Protein AF-A0AB33B5B4-F1 (afdb_monomer_lite)

Organism: Bacillus thuringiensis (NCBI:txid1428)

InterPro domains:
  IPR000551 MerR-type HTH domain [PF13411] (5-72)
  IPR000551 MerR-type HTH domain [SM00422] (5-77)
  IPR009061 Putative DNA-binding domain superfamily [SSF46955] (5-74)

pLDDT: mean 90.87, std 10.92, range [46.59, 98.38]

Structure (mmCIF, N/CA/C/O backbone):
data_AF-A0AB33B5B4-F1
#
_entry.id   AF-A0AB33B5B4-F1
#
loop_
_atom_site.group_PDB
_atom_site.id
_atom_site.type_symbol
_atom_site.label_atom_id
_atom_site.label_alt_id
_atom_site.label_comp_id
_atom_site.label_asym_id
_atom_site.label_entity_id
_atom_site.label_seq_id
_atom_site.pdbx_PDB_ins_code
_atom_site.Cartn_x
_atom_site.Cartn_y
_atom_site.Cartn_z
_atom_site.occupancy
_atom_site.B_iso_or_equiv
_atom_site.auth_seq_id
_atom_site.auth_comp_id
_atom_site.auth_asym_id
_atom_site.auth_atom_id
_atom_site.pdbx_PDB_model_num
ATOM 1 N N . MET A 1 1 ? 12.409 -12.593 -14.231 1.00 46.59 1 MET A N 1
ATOM 2 C CA . MET A 1 1 ? 11.974 -11.213 -14.543 1.00 46.59 1 MET A CA 1
ATOM 3 C C . MET A 1 1 ? 11.112 -10.747 -13.375 1.00 46.59 1 MET A C 1
ATOM 5 O O . MET A 1 1 ? 10.142 -11.429 -13.083 1.00 46.59 1 MET A O 1
ATOM 9 N N . LYS A 1 2 ? 11.494 -9.707 -12.615 1.00 57.81 2 LYS A N 1
ATOM 10 C CA . LYS A 1 2 ? 10.615 -9.186 -11.547 1.00 57.81 2 LYS A CA 1
ATOM 11 C C . LYS A 1 2 ? 9.482 -8.416 -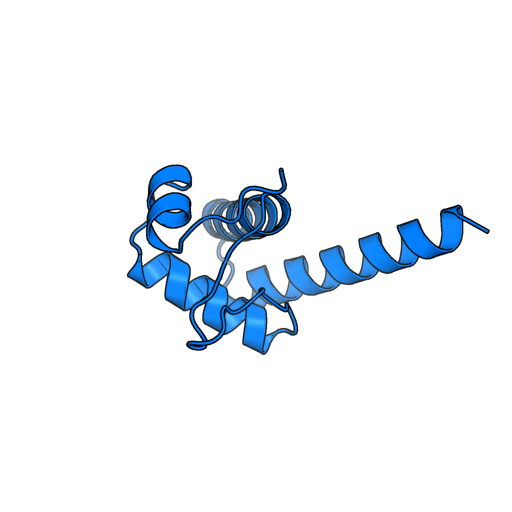12.224 1.00 57.81 2 LYS A C 1
ATOM 13 O O . LYS A 1 2 ? 9.701 -7.298 -12.680 1.00 57.81 2 LYS A O 1
ATOM 18 N N . THR A 1 3 ? 8.314 -9.036 -12.345 1.00 81.62 3 THR A N 1
ATOM 19 C CA . THR A 1 3 ? 7.116 -8.373 -12.864 1.00 81.62 3 THR A CA 1
ATOM 20 C C . THR A 1 3 ? 6.711 -7.276 -11.885 1.00 81.62 3 THR A C 1
ATOM 22 O O . THR A 1 3 ? 6.553 -7.533 -10.692 1.00 81.62 3 THR A O 1
ATOM 25 N N . LEU A 1 4 ? 6.621 -6.040 -12.378 1.00 92.62 4 LEU A N 1
ATOM 26 C CA . LEU A 1 4 ? 6.091 -4.907 -11.628 1.00 92.62 4 LEU A CA 1
ATOM 27 C C . LEU A 1 4 ? 4.695 -4.590 -12.148 1.00 92.62 4 LEU A C 1
ATOM 29 O O . LEU A 1 4 ? 4.533 -4.216 -13.311 1.00 92.62 4 LEU A O 1
ATOM 33 N N . TYR A 1 5 ? 3.713 -4.691 -11.268 1.00 95.44 5 TYR A N 1
ATOM 34 C CA . TYR A 1 5 ? 2.311 -4.480 -11.579 1.00 95.44 5 TYR A CA 1
ATOM 35 C C . TYR A 1 5 ? 1.963 -2.992 -11.603 1.00 95.44 5 TYR A C 1
ATOM 37 O O . TYR A 1 5 ? 2.536 -2.167 -10.876 1.00 95.44 5 TYR A O 1
ATOM 45 N N . SER A 1 6 ? 1.026 -2.632 -12.475 1.00 95.81 6 SER A N 1
ATOM 46 C CA . SER A 1 6 ? 0.386 -1.323 -12.474 1.00 95.81 6 SER A CA 1
ATOM 47 C C . SER A 1 6 ? -0.625 -1.211 -11.320 1.00 95.81 6 SER A C 1
ATOM 49 O O . SER A 1 6 ? -1.082 -2.226 -10.795 1.00 95.81 6 SER A O 1
ATOM 51 N N . PRO A 1 7 ? -1.030 0.008 -10.920 1.00 96.75 7 PRO A N 1
ATOM 52 C CA . PRO A 1 7 ? -2.139 0.170 -9.984 1.00 96.75 7 PRO A CA 1
ATOM 53 C C . PRO A 1 7 ? -3.455 -0.459 -10.460 1.00 96.75 7 PRO A C 1
ATOM 55 O O . PRO A 1 7 ? -4.252 -0.866 -9.626 1.00 96.75 7 PRO A O 1
ATOM 58 N N . GLY A 1 8 ? -3.689 -0.535 -11.774 1.00 97.38 8 GLY A N 1
ATOM 59 C CA . GLY A 1 8 ? -4.872 -1.204 -12.321 1.00 97.38 8 GLY A CA 1
ATOM 60 C C . GLY A 1 8 ? -4.824 -2.707 -12.067 1.00 97.38 8 GLY A C 1
ATOM 61 O O . GLY A 1 8 ? -5.749 -3.249 -11.474 1.00 97.38 8 GLY A O 1
ATOM 62 N N . ASP A 1 9 ? -3.701 -3.337 -12.417 1.00 96.81 9 ASP A N 1
ATOM 63 C CA . ASP A 1 9 ? -3.498 -4.785 -12.288 1.00 96.81 9 ASP A CA 1
ATOM 64 C C . ASP A 1 9 ? -3.678 -5.237 -10.829 1.00 96.81 9 ASP A C 1
ATOM 66 O O . ASP A 1 9 ? -4.358 -6.219 -10.549 1.00 96.81 9 ASP A O 1
ATOM 70 N N . VAL A 1 10 ? -3.112 -4.485 -9.874 1.00 98.00 10 VAL A N 1
ATOM 71 C CA . VAL A 1 10 ? -3.234 -4.807 -8.442 1.00 98.00 10 VAL A CA 1
ATOM 72 C C . VAL A 1 10 ? -4.658 -4.590 -7.932 1.00 98.00 10 VAL A C 1
ATOM 74 O O . VAL A 1 10 ? -5.143 -5.385 -7.129 1.00 98.00 10 VAL A O 1
ATOM 77 N N . ALA A 1 11 ? -5.346 -3.533 -8.375 1.00 98.31 11 ALA A N 1
ATOM 78 C CA . ALA A 1 11 ? -6.733 -3.288 -7.981 1.00 98.31 11 ALA A CA 1
ATOM 79 C C . ALA A 1 11 ? -7.652 -4.427 -8.452 1.00 98.31 11 ALA A C 1
ATOM 81 O O . ALA A 1 11 ? -8.453 -4.931 -7.664 1.00 98.31 11 ALA A O 1
ATOM 82 N N . GLU A 1 12 ? -7.470 -4.878 -9.696 1.00 98.12 12 GLU A N 1
ATOM 83 C CA . GLU A 1 12 ? -8.175 -6.025 -10.270 1.00 98.12 12 GLU A CA 1
ATOM 84 C C . GLU A 1 12 ? -7.866 -7.319 -9.504 1.00 98.12 12 GLU A C 1
ATOM 86 O O . GLU A 1 12 ? -8.784 -7.997 -9.045 1.00 98.12 12 GLU A O 1
ATOM 91 N N . GLN A 1 13 ? -6.586 -7.618 -9.258 1.00 97.12 13 GLN A N 1
ATOM 92 C CA . GLN A 1 13 ? -6.152 -8.816 -8.526 1.00 97.12 13 GLN A CA 1
ATOM 93 C C . GLN A 1 13 ? -6.690 -8.880 -7.083 1.00 97.12 13 GLN A C 1
ATOM 95 O O . GLN A 1 13 ? -6.879 -9.967 -6.524 1.00 97.12 13 GLN A O 1
ATOM 100 N N . LEU A 1 14 ? -6.895 -7.723 -6.450 1.00 97.31 14 LEU A N 1
ATOM 101 C CA . LEU A 1 14 ? -7.427 -7.606 -5.091 1.00 97.31 14 LEU A CA 1
ATOM 102 C C . LEU A 1 14 ? -8.954 -7.466 -5.045 1.00 97.31 14 LEU A C 1
ATOM 104 O O . LEU A 1 14 ? -9.515 -7.484 -3.952 1.00 97.31 14 LEU A O 1
ATOM 108 N N . GLY A 1 15 ? -9.623 -7.318 -6.192 1.00 97.31 15 GLY A N 1
ATOM 109 C CA . GLY A 1 15 ? -11.071 -7.118 -6.255 1.00 97.31 15 GLY A CA 1
ATOM 110 C C . GLY A 1 15 ? -11.536 -5.805 -5.615 1.00 97.31 15 GLY A C 1
ATOM 111 O O . GLY A 1 15 ? -12.626 -5.753 -5.047 1.00 97.31 15 GLY A O 1
ATOM 112 N N . ILE A 1 16 ? -10.720 -4.746 -5.671 1.00 97.19 16 ILE A N 1
ATOM 113 C CA . ILE A 1 16 ? -11.049 -3.426 -5.110 1.00 97.19 16 ILE A CA 1
ATOM 114 C C . ILE A 1 16 ? -11.054 -2.342 -6.186 1.00 97.19 16 ILE A C 1
ATOM 116 O O . ILE A 1 16 ? -10.442 -2.463 -7.241 1.00 97.19 16 ILE A O 1
ATOM 120 N N . GLN A 1 17 ? -11.712 -1.222 -5.893 1.00 97.94 17 GLN A N 1
ATOM 121 C CA . GLN A 1 17 ? -11.672 -0.051 -6.767 1.00 97.94 17 GLN A CA 1
ATOM 122 C C . GLN A 1 17 ? -10.264 0.564 -6.798 1.00 97.94 17 GLN A C 1
ATOM 124 O O . GLN A 1 17 ? -9.605 0.693 -5.763 1.00 97.94 17 GLN A O 1
ATOM 129 N N . SER A 1 18 ? -9.831 1.052 -7.963 1.00 97.06 18 SER A N 1
ATOM 130 C CA . SER A 1 18 ? -8.529 1.724 -8.124 1.00 97.06 18 SER A CA 1
ATOM 131 C C . SER A 1 18 ? -8.373 2.957 -7.224 1.00 97.06 18 SER A C 1
ATOM 133 O O . SER A 1 18 ? -7.264 3.299 -6.811 1.00 97.06 18 SER A O 1
ATOM 135 N N . SER A 1 19 ? -9.475 3.641 -6.899 1.00 97.62 19 SER A N 1
ATOM 136 C CA . SER A 1 19 ? -9.497 4.738 -5.922 1.00 97.62 19 SER A CA 1
ATOM 137 C C . SER A 1 19 ? -9.198 4.247 -4.503 1.00 97.62 19 SER A C 1
ATOM 139 O O . SER A 1 19 ? -8.409 4.881 -3.802 1.00 97.62 19 SER A O 1
ATOM 141 N N . THR A 1 20 ? -9.755 3.100 -4.104 1.00 97.44 20 THR A N 1
ATOM 142 C CA . THR A 1 20 ? -9.472 2.447 -2.819 1.00 97.44 20 THR A CA 1
ATOM 143 C C . THR A 1 20 ? -8.009 2.030 -2.729 1.00 97.44 20 THR A C 1
ATOM 145 O O . THR A 1 20 ? -7.355 2.361 -1.743 1.00 97.44 20 THR A O 1
ATOM 148 N N . LEU A 1 21 ? -7.462 1.394 -3.774 1.00 98.31 21 LEU A N 1
ATOM 149 C CA . LEU A 1 21 ? -6.040 1.033 -3.817 1.00 98.31 21 LEU A CA 1
ATOM 150 C C . LEU A 1 21 ? -5.148 2.269 -3.642 1.00 98.31 21 LEU A C 1
ATOM 152 O O . LEU A 1 21 ? -4.215 2.253 -2.842 1.00 98.31 21 LEU A O 1
ATOM 156 N N . ARG A 1 22 ? -5.450 3.361 -4.361 1.00 97.94 22 ARG A N 1
ATOM 157 C CA . ARG A 1 22 ? -4.685 4.611 -4.262 1.00 97.94 22 ARG A CA 1
ATOM 158 C C . ARG A 1 22 ? -4.752 5.196 -2.853 1.00 97.94 22 ARG A C 1
ATOM 160 O O . ARG A 1 22 ? -3.702 5.499 -2.301 1.00 97.94 22 ARG A O 1
ATOM 167 N N . LYS A 1 23 ? -5.948 5.260 -2.255 1.00 98.19 23 LYS A N 1
ATOM 168 C CA . LYS A 1 23 ? -6.129 5.702 -0.865 1.00 98.19 23 LYS A CA 1
ATOM 169 C C . LYS A 1 23 ? -5.278 4.866 0.092 1.00 98.19 23 LYS A C 1
ATOM 171 O O . LYS A 1 23 ? -4.614 5.421 0.957 1.00 98.19 23 LYS A O 1
ATOM 176 N N . TYR A 1 24 ? -5.276 3.544 -0.062 1.00 98.12 24 TYR A N 1
ATOM 177 C CA . TYR A 1 24 ? -4.512 2.656 0.817 1.00 98.12 24 TYR A CA 1
ATOM 178 C C . TYR A 1 24 ? -3.008 2.858 0.629 1.00 98.12 24 TYR A C 1
ATOM 180 O O . TYR A 1 24 ? -2.278 2.918 1.612 1.00 98.12 24 TYR A O 1
ATOM 188 N N . ALA A 1 25 ? -2.552 3.024 -0.615 1.00 98.25 25 ALA A N 1
ATOM 189 C CA . ALA A 1 25 ? -1.158 3.320 -0.918 1.00 98.25 25 ALA A CA 1
ATOM 190 C C . ALA A 1 25 ? -0.711 4.658 -0.305 1.00 98.25 25 ALA A C 1
ATOM 192 O O . ALA A 1 25 ? 0.376 4.732 0.254 1.00 98.25 25 ALA A O 1
ATOM 193 N N . ASP A 1 26 ? -1.547 5.696 -0.376 1.00 98.38 26 ASP A N 1
ATOM 194 C CA . ASP A 1 26 ? -1.235 7.010 0.194 1.00 98.38 26 ASP A CA 1
ATOM 195 C C . ASP A 1 26 ? -1.087 6.938 1.724 1.00 98.38 26 ASP A C 1
ATOM 197 O O . ASP A 1 26 ? -0.151 7.509 2.281 1.00 98.38 26 ASP A O 1
ATOM 201 N N . VAL A 1 27 ? -1.965 6.195 2.411 1.00 98.19 27 VAL A N 1
ATOM 202 C CA . VAL A 1 27 ? -1.860 6.014 3.869 1.00 98.19 27 VAL A CA 1
ATOM 203 C C . VAL A 1 27 ? -0.662 5.132 4.237 1.00 98.19 27 VAL A C 1
ATOM 205 O O . VAL A 1 27 ? 0.060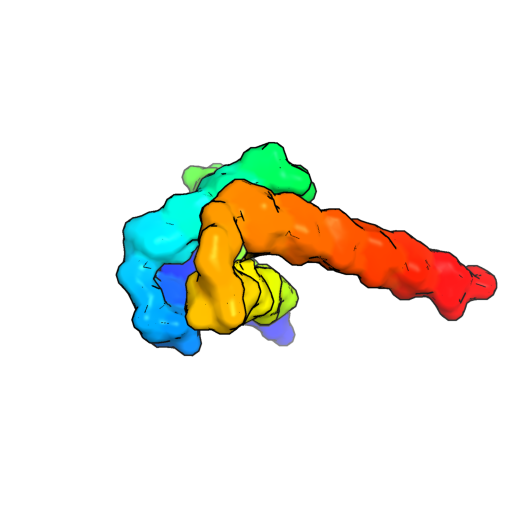 5.460 5.171 1.00 98.19 27 VAL A O 1
ATOM 208 N N . LEU A 1 28 ? -0.381 4.068 3.479 1.00 98.19 28 LEU A N 1
ATOM 209 C CA . LEU A 1 28 ? 0.828 3.259 3.676 1.00 98.19 28 LEU A CA 1
ATOM 210 C C . LEU A 1 28 ? 2.109 4.096 3.537 1.00 98.19 28 LEU A C 1
ATOM 212 O O . LEU A 1 28 ? 2.992 3.979 4.382 1.00 98.19 28 LEU A O 1
ATOM 216 N N . GLU A 1 29 ? 2.202 4.965 2.524 1.00 97.56 29 GLU A N 1
ATOM 217 C CA . GLU A 1 29 ? 3.346 5.878 2.369 1.00 97.56 29 GLU A CA 1
ATOM 218 C C . GLU A 1 29 ? 3.449 6.873 3.531 1.00 97.56 29 GLU A C 1
ATOM 220 O O . GLU A 1 29 ? 4.548 7.130 4.019 1.00 97.56 29 GLU A O 1
ATOM 225 N N . LYS A 1 30 ? 2.314 7.385 4.026 1.00 97.62 30 LYS A N 1
ATOM 226 C CA . LYS A 1 30 ? 2.275 8.269 5.200 1.00 97.62 30 LYS A CA 1
ATOM 227 C C . LYS A 1 30 ? 2.812 7.588 6.465 1.00 97.62 30 LYS A C 1
ATOM 229 O O . LYS A 1 30 ? 3.470 8.245 7.265 1.00 97.62 30 LYS A O 1
ATOM 234 N N . GLU A 1 31 ? 2.561 6.290 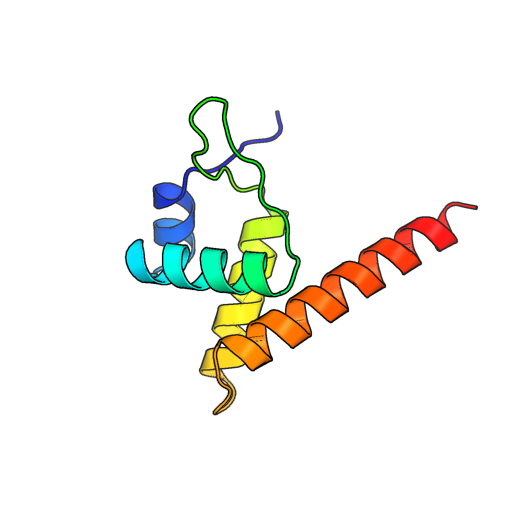6.626 1.00 96.12 31 GLU A N 1
ATOM 235 C CA . GLU A 1 31 ? 3.067 5.490 7.750 1.00 96.12 31 GLU A CA 1
ATOM 236 C C . GLU A 1 31 ? 4.507 4.978 7.535 1.00 96.12 31 GLU A C 1
ATOM 238 O O . GLU A 1 31 ? 5.059 4.321 8.413 1.00 96.12 31 GLU A O 1
ATOM 243 N N . GLY A 1 32 ? 5.141 5.293 6.398 1.00 94.69 32 GLY A N 1
ATOM 244 C CA . GLY A 1 32 ? 6.555 5.001 6.134 1.00 94.69 32 GLY A CA 1
ATOM 245 C C . GLY A 1 32 ? 6.825 3.814 5.206 1.00 94.69 32 GLY A C 1
ATOM 246 O O . GLY A 1 32 ? 7.980 3.417 5.050 1.00 94.69 32 GLY A O 1
ATOM 247 N N . TYR A 1 33 ? 5.803 3.245 4.561 1.00 96.69 33 TYR A N 1
ATOM 248 C CA . TYR A 1 33 ? 6.011 2.253 3.503 1.00 96.69 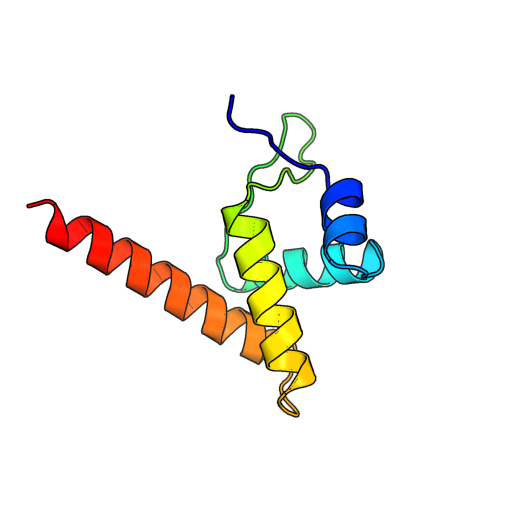33 TYR A CA 1
ATOM 249 C C . TYR A 1 33 ? 6.518 2.922 2.221 1.00 96.69 33 TYR A C 1
ATOM 251 O O . TYR A 1 33 ? 6.033 3.982 1.834 1.00 96.69 33 TYR A O 1
ATOM 259 N N . THR A 1 34 ? 7.448 2.296 1.501 1.00 95.75 34 THR A N 1
ATOM 260 C CA . THR A 1 34 ? 7.958 2.850 0.236 1.00 95.75 34 THR A CA 1
ATOM 261 C C . THR A 1 34 ? 7.585 1.966 -0.943 1.00 95.75 34 THR A C 1
ATOM 263 O O . THR A 1 34 ? 8.030 0.826 -1.037 1.00 95.75 34 THR A O 1
ATOM 266 N N . PHE A 1 35 ? 6.825 2.517 -1.891 1.00 96.50 35 PHE A N 1
ATOM 267 C CA . PHE A 1 35 ? 6.592 1.876 -3.186 1.00 96.50 35 PHE A CA 1
ATOM 268 C C . PHE A 1 35 ? 7.626 2.322 -4.217 1.00 96.50 35 PHE A C 1
ATOM 270 O O . PHE A 1 35 ? 8.090 3.465 -4.209 1.00 96.50 35 PHE A O 1
ATOM 277 N N . ILE A 1 36 ? 7.922 1.447 -5.179 1.00 95.94 36 ILE A N 1
ATOM 278 C CA . ILE A 1 36 ? 8.672 1.856 -6.368 1.00 95.94 36 ILE A CA 1
ATOM 279 C C . ILE A 1 36 ? 7.824 2.844 -7.162 1.00 95.94 36 ILE A C 1
ATOM 281 O O . ILE A 1 36 ? 6.623 2.645 -7.352 1.00 95.94 36 ILE A O 1
ATOM 285 N N . LYS A 1 37 ? 8.466 3.884 -7.687 1.00 95.62 37 LYS A N 1
ATOM 286 C CA . LYS A 1 37 ? 7.877 4.804 -8.659 1.00 95.62 37 LYS A CA 1
ATOM 287 C C . LYS A 1 37 ? 8.684 4.730 -9.954 1.00 95.62 37 LYS A C 1
ATOM 289 O O . LYS A 1 37 ? 9.897 4.541 -9.916 1.00 95.62 37 LYS A O 1
ATOM 294 N N . ASN A 1 38 ? 8.012 4.811 -11.099 1.00 93.56 38 ASN A N 1
ATOM 295 C CA . ASN A 1 38 ? 8.694 4.945 -12.387 1.00 93.56 38 ASN A CA 1
ATOM 296 C C . ASN A 1 38 ? 9.227 6.380 -12.576 1.00 93.56 38 ASN A C 1
ATOM 298 O O . ASN A 1 38 ? 8.985 7.252 -11.745 1.00 93.56 38 ASN A O 1
ATOM 302 N N . GLU A 1 39 ? 9.885 6.648 -13.704 1.00 94.81 39 GLU A N 1
ATOM 303 C CA . GLU A 1 39 ? 10.443 7.972 -14.045 1.00 94.81 39 GLU A CA 1
ATOM 304 C C . GLU A 1 39 ? 9.400 9.104 -14.069 1.00 94.81 39 GLU A C 1
ATOM 306 O O . GLU A 1 39 ? 9.734 10.273 -13.921 1.00 94.81 39 GLU A O 1
ATOM 311 N N . ARG A 1 40 ? 8.117 8.760 -14.222 1.00 94.44 40 ARG A N 1
ATOM 312 C CA . ARG A 1 40 ? 6.988 9.700 -14.221 1.00 94.44 40 ARG A CA 1
ATOM 313 C C . ARG A 1 40 ? 6.333 9.845 -12.841 1.00 94.44 40 ARG A C 1
ATOM 315 O O . ARG A 1 40 ? 5.278 10.458 -12.730 1.00 94.44 40 ARG A O 1
ATOM 322 N N . GLY A 1 41 ? 6.901 9.232 -11.802 1.00 93.88 41 GLY A N 1
ATOM 323 C CA . GLY A 1 41 ? 6.363 9.245 -10.441 1.00 93.88 41 GLY A CA 1
ATOM 324 C C . GLY A 1 41 ? 5.178 8.299 -10.205 1.00 93.88 41 GLY A C 1
ATOM 325 O O . GLY A 1 41 ? 4.612 8.291 -9.113 1.00 93.88 41 GLY A O 1
ATOM 326 N N . HIS A 1 42 ? 4.786 7.481 -11.187 1.00 94.50 42 HIS A N 1
ATOM 327 C CA . HIS A 1 42 ? 3.687 6.528 -11.027 1.00 94.50 42 HIS A CA 1
ATOM 328 C C . HIS A 1 42 ? 4.155 5.299 -10.248 1.00 94.50 42 HIS A C 1
ATOM 330 O O . HIS A 1 42 ? 5.177 4.698 -10.589 1.00 94.50 42 HIS A O 1
ATOM 336 N N . ARG A 1 43 ? 3.371 4.893 -9.244 1.00 96.56 43 ARG A N 1
ATOM 337 C CA . ARG A 1 43 ? 3.655 3.703 -8.435 1.00 96.56 43 ARG A CA 1
ATOM 338 C C . ARG A 1 43 ? 3.683 2.434 -9.289 1.00 96.56 43 ARG A C 1
ATOM 340 O O . ARG A 1 43 ? 2.890 2.268 -10.221 1.00 96.56 43 ARG A O 1
ATOM 347 N N . LYS A 1 44 ? 4.604 1.547 -8.938 1.00 96.94 44 LYS A N 1
ATOM 348 C CA . LYS A 1 44 ? 4.783 0.203 -9.473 1.00 96.94 44 LYS A CA 1
ATOM 349 C C . LYS A 1 44 ? 4.890 -0.758 -8.302 1.00 96.94 44 LYS A C 1
ATOM 351 O O . LYS A 1 44 ? 5.626 -0.487 -7.356 1.00 96.94 44 LYS A O 1
ATOM 356 N N . TYR A 1 45 ? 4.165 -1.864 -8.389 1.00 96.88 45 TYR A N 1
ATOM 357 C CA . TYR A 1 45 ? 3.999 -2.779 -7.269 1.00 96.88 45 TYR A CA 1
ATOM 358 C C . TYR A 1 45 ? 4.713 -4.100 -7.524 1.00 96.88 45 TYR A C 1
ATOM 360 O O . TYR A 1 45 ? 4.630 -4.672 -8.609 1.00 96.88 45 TYR A O 1
ATOM 368 N N . ARG A 1 46 ? 5.427 -4.581 -6.513 1.00 95.88 46 ARG A N 1
ATOM 369 C CA . ARG A 1 46 ? 5.967 -5.939 -6.432 1.00 95.88 46 ARG A CA 1
ATOM 370 C C . ARG A 1 46 ? 4.907 -6.875 -5.855 1.00 95.88 46 ARG A C 1
ATOM 372 O O . ARG A 1 46 ? 3.966 -6.429 -5.208 1.00 95.88 46 ARG A O 1
ATOM 379 N N . GLU A 1 47 ? 5.125 -8.180 -5.977 1.00 94.12 47 GLU A N 1
ATOM 380 C CA . GLU A 1 47 ? 4.280 -9.180 -5.305 1.00 94.12 47 GLU A CA 1
ATOM 381 C C . GLU A 1 47 ? 4.216 -8.962 -3.778 1.00 94.12 47 GLU A C 1
ATOM 383 O O . GLU A 1 47 ? 3.159 -9.091 -3.166 1.00 94.12 47 GLU A O 1
ATOM 388 N N . SER A 1 48 ? 5.325 -8.539 -3.158 1.00 93.50 48 SER A N 1
ATOM 389 C CA . SER A 1 48 ? 5.363 -8.184 -1.731 1.00 93.50 48 SER A CA 1
ATOM 390 C C . SER A 1 48 ? 4.400 -7.044 -1.384 1.00 93.50 48 SER A C 1
ATOM 392 O O . SER A 1 48 ? 3.748 -7.089 -0.344 1.00 93.50 48 SER A O 1
ATOM 394 N N . ASP A 1 49 ? 4.251 -6.062 -2.275 1.00 96.62 49 ASP A N 1
ATOM 395 C CA . ASP A 1 49 ? 3.335 -4.936 -2.077 1.00 96.62 49 ASP A CA 1
ATOM 396 C C . ASP A 1 49 ? 1.876 -5.405 -2.149 1.00 96.62 49 ASP A C 1
ATOM 398 O O . ASP A 1 49 ? 1.044 -4.983 -1.347 1.00 96.62 49 ASP A O 1
ATOM 402 N N . VAL A 1 50 ? 1.567 -6.333 -3.063 1.00 96.69 50 VAL A N 1
ATOM 403 C CA . VAL A 1 50 ? 0.240 -6.968 -3.148 1.00 96.69 50 VAL A CA 1
ATOM 404 C C . VAL A 1 50 ? -0.092 -7.679 -1.835 1.00 96.69 50 VAL A C 1
ATOM 406 O O . VAL A 1 50 ? -1.201 -7.535 -1.316 1.00 96.69 50 VAL A O 1
ATOM 409 N N . MET A 1 51 ? 0.873 -8.390 -1.245 1.00 95.44 51 MET A N 1
ATOM 410 C CA . MET A 1 51 ? 0.698 -9.040 0.057 1.00 95.44 51 MET A CA 1
ATOM 411 C C . MET A 1 51 ? 0.463 -8.038 1.194 1.00 95.44 51 MET A C 1
ATOM 413 O O . MET A 1 51 ? -0.374 -8.291 2.062 1.00 95.44 51 MET A O 1
ATOM 417 N N . VAL A 1 52 ? 1.142 -6.889 1.181 1.00 97.38 52 VAL A N 1
ATOM 418 C CA . VAL A 1 52 ? 0.900 -5.798 2.140 1.00 97.38 52 VAL A CA 1
ATOM 419 C C . VAL A 1 52 ? -0.532 -5.274 2.016 1.00 97.38 52 VAL A C 1
ATOM 421 O O . VAL A 1 52 ? -1.236 -5.188 3.024 1.00 97.38 52 VAL A O 1
ATOM 424 N N . PHE A 1 53 ? -1.016 -5.017 0.797 1.00 97.88 53 PHE A N 1
ATOM 425 C CA . PHE A 1 53 ? -2.407 -4.603 0.587 1.00 97.88 53 PHE A CA 1
ATOM 426 C C . PHE A 1 53 ? -3.415 -5.651 1.065 1.00 97.88 53 PHE A C 1
ATOM 428 O O . PHE A 1 53 ? -4.376 -5.285 1.742 1.00 97.88 53 PHE A O 1
ATOM 435 N N . ARG A 1 54 ? -3.195 -6.944 0.775 1.00 96.75 54 ARG A N 1
ATOM 436 C CA . ARG A 1 54 ? -4.075 -8.028 1.256 1.00 96.75 54 ARG A CA 1
ATOM 437 C C . ARG A 1 54 ? -4.208 -8.011 2.774 1.00 96.75 54 ARG A C 1
ATOM 439 O O . ARG A 1 54 ? -5.318 -8.127 3.284 1.00 96.75 54 ARG A O 1
ATOM 446 N N . LYS A 1 55 ? -3.100 -7.820 3.492 1.00 95.50 55 LYS A N 1
ATOM 447 C CA . LYS A 1 55 ? -3.113 -7.762 4.958 1.00 95.50 55 LYS A CA 1
ATOM 448 C C . LYS A 1 55 ? -3.885 -6.558 5.488 1.00 95.50 55 LYS A C 1
ATOM 450 O O . LYS A 1 55 ? -4.673 -6.720 6.410 1.00 95.50 55 LYS A O 1
ATOM 455 N N . VAL A 1 56 ? -3.715 -5.378 4.887 1.00 96.56 56 VAL A N 1
ATOM 456 C CA . VAL A 1 56 ? -4.492 -4.182 5.266 1.00 96.56 56 VAL A CA 1
ATOM 457 C C . VAL A 1 56 ? -5.989 -4.398 5.026 1.00 96.56 56 VAL A C 1
ATOM 459 O O . VAL A 1 56 ? -6.797 -4.057 5.887 1.00 96.56 56 VAL A O 1
ATOM 462 N N . ILE A 1 57 ? -6.367 -4.978 3.880 1.00 95.31 57 ILE A N 1
ATOM 463 C CA . ILE A 1 57 ? -7.768 -5.293 3.556 1.00 95.31 57 ILE A CA 1
ATOM 464 C C . ILE A 1 57 ? -8.356 -6.254 4.593 1.00 95.31 57 ILE A C 1
ATOM 466 O O . ILE A 1 57 ? -9.430 -5.983 5.116 1.00 95.31 57 ILE A O 1
ATOM 470 N N . HIS A 1 58 ? -7.634 -7.326 4.916 1.00 94.12 58 H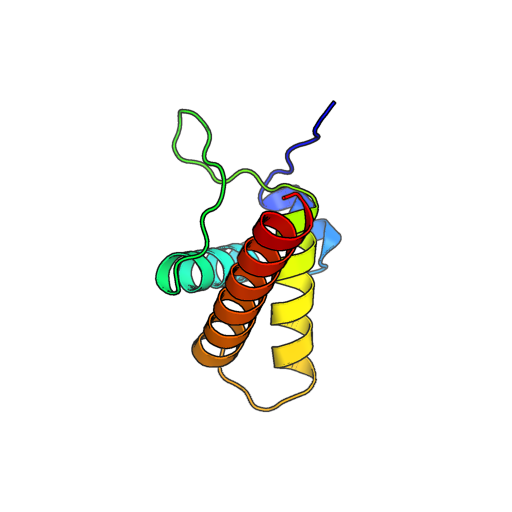IS A N 1
ATOM 471 C CA . HIS A 1 58 ? -8.071 -8.334 5.879 1.00 94.12 58 HIS A CA 1
ATOM 472 C C . HIS A 1 58 ? -8.219 -7.771 7.298 1.00 94.12 58 HIS A C 1
ATOM 474 O O . HIS A 1 58 ? -9.243 -7.956 7.943 1.00 94.12 58 HIS A O 1
ATOM 480 N N . LEU A 1 59 ? -7.241 -6.994 7.769 1.00 92.44 59 LEU A N 1
ATOM 481 C CA . LEU A 1 59 ? -7.341 -6.334 9.071 1.00 92.44 59 LEU A CA 1
ATOM 482 C C . LEU A 1 59 ? -8.565 -5.411 9.156 1.00 92.44 59 LEU A C 1
ATOM 484 O O . LEU A 1 59 ? -9.220 -5.345 10.194 1.00 92.44 59 LEU A O 1
ATOM 488 N N . LYS A 1 60 ? -8.902 -4.732 8.056 1.00 90.81 60 LYS A N 1
ATOM 489 C CA . LYS A 1 60 ? -10.101 -3.895 7.969 1.00 90.81 60 LYS A CA 1
ATOM 490 C C . LYS A 1 60 ? -11.415 -4.660 7.866 1.00 90.81 60 LYS A C 1
ATOM 492 O O . LYS A 1 60 ? -12.433 -4.085 8.231 1.00 90.81 60 LYS A O 1
ATOM 497 N N . SER A 1 61 ? -11.427 -5.867 7.304 1.00 87.50 61 SER A N 1
ATOM 498 C CA . SER A 1 61 ? -12.649 -6.676 7.221 1.00 87.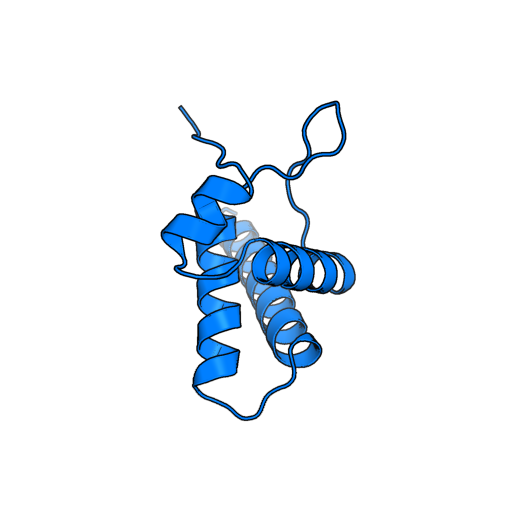50 61 SER A CA 1
ATOM 499 C C . SER A 1 61 ? -12.962 -7.372 8.537 1.00 87.50 61 SER A C 1
ATOM 501 O O . SER A 1 61 ? -14.128 -7.540 8.876 1.00 87.50 61 SER A O 1
ATOM 503 N N . ASP A 1 62 ? -11.923 -7.760 9.271 1.00 83.56 62 ASP A N 1
ATOM 504 C CA . ASP A 1 62 ? -12.050 -8.638 10.433 1.00 83.56 62 ASP A CA 1
ATOM 505 C C . ASP A 1 62 ? -12.205 -7.864 11.746 1.00 83.56 62 ASP A C 1
ATOM 507 O O . ASP A 1 62 ? -12.523 -8.437 12.787 1.00 83.56 62 ASP A O 1
ATOM 511 N N . THR A 1 63 ? -11.982 -6.551 11.712 1.00 79.31 63 THR A N 1
ATOM 512 C CA . THR A 1 63 ? -12.027 -5.688 12.892 1.00 79.31 63 THR A CA 1
ATOM 513 C C . THR A 1 63 ? -12.679 -4.349 12.561 1.00 79.31 63 THR A C 1
ATOM 515 O O . THR A 1 63 ? -12.655 -3.904 11.416 1.00 79.31 63 THR A O 1
ATOM 518 N N . ASP A 1 64 ? -13.179 -3.643 13.576 1.00 85.00 64 ASP A N 1
ATOM 519 C CA . ASP A 1 64 ? -13.683 -2.267 13.433 1.00 85.00 64 ASP A CA 1
ATOM 520 C C . ASP A 1 64 ? -12.540 -1.224 13.389 1.00 85.00 64 ASP A C 1
ATOM 522 O O . ASP A 1 64 ? -12.630 -0.120 13.929 1.00 85.00 64 ASP A O 1
ATOM 526 N N . MET A 1 65 ? -11.389 -1.588 12.805 1.00 89.19 65 MET A N 1
ATOM 527 C CA . MET A 1 65 ? -10.210 -0.726 12.799 1.00 89.19 65 MET A CA 1
ATOM 528 C C . MET A 1 65 ? -10.216 0.307 11.666 1.00 89.19 65 MET A C 1
ATOM 530 O O . MET A 1 65 ? -10.614 0.074 10.512 1.00 89.19 65 MET A O 1
ATOM 534 N N . THR A 1 66 ? -9.672 1.480 11.982 1.00 94.31 66 THR A N 1
ATOM 535 C CA . THR A 1 66 ? -9.427 2.542 11.004 1.00 94.31 66 THR A CA 1
ATOM 536 C C . THR A 1 66 ? -8.340 2.136 10.005 1.00 94.31 66 THR A C 1
ATOM 538 O O . THR A 1 66 ? -7.569 1.202 10.229 1.00 94.31 66 THR A O 1
ATOM 541 N N . LEU A 1 67 ? -8.284 2.823 8.858 1.00 94.75 67 LEU A N 1
ATOM 542 C CA . LEU A 1 67 ? -7.254 2.551 7.845 1.00 94.75 67 LEU A CA 1
ATOM 543 C C . LEU A 1 67 ? -5.869 2.860 8.378 1.00 94.75 67 LEU A C 1
ATOM 545 O O . LEU A 1 67 ? -4.966 2.062 8.193 1.00 94.75 67 LEU A O 1
ATOM 549 N N . GLU A 1 68 ? -5.756 3.972 9.086 1.00 95.31 68 GLU A N 1
ATOM 550 C CA . GLU A 1 68 ? -4.535 4.484 9.680 1.00 95.31 68 GLU A CA 1
ATOM 551 C C . GLU A 1 68 ? -3.948 3.481 10.681 1.00 95.31 68 GLU A C 1
ATOM 553 O O . GLU A 1 68 ? -2.759 3.174 10.625 1.00 95.31 68 GLU A O 1
ATOM 558 N N . ASN A 1 69 ? -4.781 2.900 11.553 1.00 94.94 69 ASN A N 1
ATOM 559 C CA . ASN A 1 69 ? -4.318 1.896 12.511 1.00 94.94 69 ASN A CA 1
ATOM 560 C C . ASN A 1 69 ? -3.899 0.596 11.811 1.00 94.94 69 ASN A C 1
ATOM 562 O O . ASN A 1 69 ? -2.844 0.049 12.138 1.00 94.94 69 ASN A O 1
ATOM 566 N N . ALA A 1 70 ? -4.673 0.141 10.817 1.00 95.75 70 ALA A N 1
ATOM 567 C CA . ALA A 1 70 ? -4.340 -1.047 10.032 1.00 95.75 70 ALA A CA 1
ATOM 568 C C . ALA A 1 70 ? -2.989 -0.890 9.320 1.00 95.75 70 ALA A C 1
ATOM 570 O O . ALA A 1 70 ? -2.116 -1.752 9.417 1.00 95.75 70 ALA A O 1
ATOM 571 N N . THR A 1 71 ? -2.789 0.228 8.620 1.00 96.38 71 THR A N 1
ATOM 572 C CA . THR A 1 71 ? -1.548 0.496 7.888 1.00 96.38 71 THR A CA 1
ATOM 573 C C . THR A 1 71 ? -0.371 0.657 8.833 1.00 96.38 71 THR A C 1
ATOM 575 O O . THR A 1 71 ? 0.669 0.059 8.584 1.00 96.38 71 THR A O 1
ATOM 578 N N . LYS A 1 72 ? -0.532 1.379 9.948 1.00 95.56 72 LYS A N 1
ATOM 579 C CA . LYS A 1 72 ? 0.530 1.554 10.946 1.00 95.56 72 LYS A CA 1
ATOM 580 C C . LYS A 1 72 ? 1.005 0.215 11.509 1.00 95.56 72 LYS A C 1
ATOM 582 O O . LYS A 1 72 ? 2.208 -0.027 11.595 1.00 95.56 72 LYS A O 1
ATOM 587 N N . GLN A 1 73 ? 0.071 -0.677 11.845 1.00 94.88 73 GLN A N 1
ATOM 588 C CA . GLN A 1 73 ? 0.397 -2.015 12.338 1.00 94.88 73 GLN A CA 1
ATOM 589 C C . GLN A 1 73 ? 1.148 -2.840 11.285 1.00 94.88 73 GLN A C 1
ATOM 591 O O . GLN A 1 73 ? 2.155 -3.474 11.601 1.00 94.88 73 GLN A O 1
ATOM 596 N N . ILE A 1 74 ? 0.696 -2.811 10.027 1.00 95.06 74 ILE A N 1
ATOM 597 C CA . ILE A 1 74 ? 1.338 -3.561 8.942 1.00 95.06 74 ILE A CA 1
ATOM 598 C C . ILE A 1 74 ? 2.724 -3.015 8.600 1.00 95.06 74 ILE A C 1
ATOM 600 O O . ILE A 1 74 ? 3.636 -3.814 8.396 1.00 95.06 74 ILE A O 1
ATOM 604 N N . VAL A 1 75 ? 2.911 -1.694 8.568 1.00 94.56 75 VAL A N 1
ATOM 605 C CA . VAL A 1 75 ? 4.228 -1.095 8.307 1.00 94.56 75 VAL A CA 1
ATOM 606 C C . VAL A 1 75 ? 5.203 -1.428 9.430 1.00 94.56 75 VAL A C 1
ATOM 608 O O . VAL A 1 75 ? 6.316 -1.868 9.146 1.00 94.56 75 VAL A O 1
ATOM 611 N N . SER A 1 76 ? 4.768 -1.322 10.690 1.00 93.38 76 SER A N 1
ATOM 612 C CA . SER A 1 76 ? 5.584 -1.728 11.837 1.00 93.38 76 SER A CA 1
ATOM 613 C C . SER A 1 76 ? 5.993 -3.201 11.743 1.00 93.38 76 SER A C 1
ATOM 615 O O . SER A 1 76 ? 7.170 -3.512 11.902 1.00 93.38 76 SER A O 1
ATOM 617 N N . TRP A 1 77 ? 5.057 -4.099 11.419 1.00 90.31 77 TRP A N 1
ATOM 618 C CA . TRP A 1 77 ? 5.357 -5.521 11.239 1.00 90.31 77 TRP A CA 1
ATOM 619 C C . TRP A 1 77 ? 6.334 -5.768 10.080 1.00 90.31 77 TRP A C 1
ATOM 621 O O . TRP A 1 77 ? 7.282 -6.534 10.233 1.00 90.31 77 TRP A O 1
ATOM 631 N N . HIS A 1 78 ? 6.138 -5.103 8.938 1.00 88.00 78 HIS A N 1
ATOM 632 C CA . HIS A 1 78 ? 7.003 -5.245 7.764 1.00 88.00 78 HIS A CA 1
ATOM 633 C C . HIS A 1 78 ? 8.448 -4.839 8.075 1.00 88.00 78 HIS A C 1
ATOM 635 O O . HIS A 1 78 ? 9.378 -5.574 7.751 1.00 88.00 78 HIS A O 1
ATOM 641 N N . GLN A 1 79 ? 8.633 -3.707 8.757 1.00 84.44 79 GLN A N 1
ATOM 642 C CA . GLN A 1 79 ? 9.950 -3.229 9.178 1.00 84.44 79 GLN A CA 1
ATOM 643 C C . GLN A 1 79 ? 10.602 -4.178 10.191 1.00 84.44 79 GLN A C 1
ATOM 645 O O . GLN A 1 79 ? 11.789 -4.467 10.078 1.00 84.44 79 GLN A O 1
ATOM 650 N N . SER A 1 80 ? 9.842 -4.716 11.152 1.00 80.75 80 SER A N 1
ATOM 651 C CA . SER A 1 80 ? 10.378 -5.697 12.104 1.00 80.75 80 SER A CA 1
ATOM 652 C C . SER A 1 80 ? 10.844 -6.988 11.424 1.00 80.75 80 SER A C 1
ATOM 654 O O . SER A 1 80 ? 11.889 -7.517 11.791 1.00 80.75 80 SER A O 1
ATOM 656 N N . VAL A 1 81 ? 10.114 -7.483 10.420 1.00 75.88 81 VAL A N 1
ATOM 657 C CA . VAL A 1 81 ? 10.505 -8.687 9.666 1.00 75.88 81 VAL A CA 1
ATOM 658 C C . VAL A 1 81 ? 11.766 -8.451 8.837 1.00 75.88 81 VAL A C 1
ATOM 660 O O . VAL A 1 81 ? 12.648 -9.306 8.836 1.00 75.88 81 VAL A O 1
ATOM 663 N N . GLU A 1 82 ? 11.888 -7.303 8.165 1.00 71.06 82 GLU A N 1
ATOM 664 C CA . GLU A 1 82 ? 13.112 -6.959 7.427 1.00 71.06 82 GLU A CA 1
ATOM 665 C C . GLU A 1 82 ? 14.328 -6.891 8.352 1.00 71.06 82 GLU A C 1
ATOM 667 O O . GLU A 1 82 ? 15.386 -7.418 8.021 1.00 71.06 82 GLU A O 1
ATOM 672 N N . VAL A 1 83 ? 14.164 -6.299 9.536 1.00 70.81 83 VAL A N 1
ATOM 673 C CA . VAL A 1 83 ? 15.220 -6.220 10.547 1.00 70.81 83 VAL A CA 1
ATOM 674 C C . VAL A 1 83 ? 15.658 -7.618 11.001 1.00 70.81 83 VAL A C 1
ATOM 676 O O . VAL A 1 83 ? 16.853 -7.896 11.016 1.00 70.81 83 VAL A O 1
ATOM 679 N N . ILE A 1 84 ? 14.721 -8.526 11.302 1.00 67.69 84 ILE A N 1
ATOM 680 C CA . ILE A 1 84 ? 15.038 -9.912 11.698 1.00 67.69 84 ILE A CA 1
ATOM 681 C C . ILE A 1 84 ? 15.770 -10.656 10.574 1.00 67.69 84 ILE A C 1
ATOM 683 O O . ILE A 1 84 ? 16.816 -11.251 10.817 1.00 67.69 84 ILE A O 1
ATOM 687 N N . ALA A 1 85 ? 15.278 -10.563 9.337 1.00 68.44 85 ALA A N 1
ATOM 688 C CA . ALA A 1 85 ? 15.894 -11.229 8.191 1.00 68.44 85 ALA A CA 1
ATOM 689 C C . ALA A 1 85 ? 17.330 -10.743 7.917 1.00 68.44 85 ALA A C 1
ATOM 691 O O . ALA A 1 85 ? 18.150 -11.511 7.423 1.00 68.44 85 ALA A O 1
ATOM 692 N N . VAL A 1 86 ? 17.645 -9.484 8.245 1.00 70.12 86 VAL A N 1
ATOM 693 C CA . VAL A 1 86 ? 19.007 -8.937 8.161 1.00 70.12 86 VAL A CA 1
ATOM 694 C C . VAL A 1 86 ? 19.906 -9.454 9.283 1.00 70.12 86 VAL A C 1
ATOM 696 O O . VAL A 1 86 ? 21.106 -9.562 9.068 1.00 70.12 86 VAL A O 1
ATOM 699 N N . PHE A 1 87 ? 19.370 -9.786 10.457 1.00 73.19 87 PHE A N 1
ATOM 700 C CA . PHE A 1 87 ? 20.163 -10.319 11.568 1.00 73.19 87 PHE A CA 1
ATOM 701 C C . PHE A 1 87 ? 20.439 -11.824 11.461 1.00 73.19 87 PHE A C 1
ATOM 703 O O . PHE A 1 87 ? 21.461 -12.274 11.961 1.00 73.19 87 PHE A O 1
ATOM 710 N N . GLU A 1 88 ? 19.582 -12.596 10.790 1.00 71.19 88 GLU A N 1
ATOM 711 C CA . GLU A 1 88 ? 19.758 -14.051 10.610 1.00 71.19 88 GLU A CA 1
ATOM 712 C C . GLU A 1 88 ? 20.799 -14.436 9.539 1.00 71.19 88 GLU A C 1
ATOM 714 O O . GLU A 1 88 ? 21.126 -15.611 9.380 1.00 71.19 88 GLU A O 1
ATOM 719 N N . ILE A 1 89 ? 21.319 -13.459 8.792 1.00 66.38 89 ILE A N 1
ATOM 720 C CA . ILE A 1 89 ? 22.315 -13.647 7.722 1.00 66.38 89 ILE A CA 1
ATOM 721 C C . ILE A 1 89 ? 23.761 -13.331 8.156 1.00 66.38 89 ILE A C 1
ATOM 723 O O . ILE A 1 89 ? 24.643 -13.306 7.295 1.00 66.38 89 ILE A O 1
ATOM 727 N N . TRP A 1 90 ? 24.014 -13.118 9.454 1.00 54.09 90 TRP A N 1
ATOM 728 C CA . TRP A 1 90 ? 25.347 -12.883 10.035 1.00 54.09 90 TRP A CA 1
ATOM 729 C C . TRP A 1 90 ? 25.706 -13.902 11.113 1.00 54.09 90 TRP A C 1
ATOM 731 O O . TRP A 1 90 ? 24.805 -14.297 11.884 1.00 54.09 90 TRP A O 1
#

Radius of gyration: 13.59 Å; chains: 1; bounding box: 39×24×28 Å

Sequence (90 aa):
MKTLYSPGDVAEQLGIQSSTLRKYADVLEKEGYTFIKNERGHRKYRESDVMVFRKVIHLKSDTDMTLENATKQIVSWHQSVEVIAVFEIW

Foldseek 3Di:
DQDWDALVRLCVVLVHDSVVSVVLVVLLVVLPDDFDADPVRGGTDGPVNSVLVVQLVVVVVVDVDDSNVSSNVSSVVVVVVVVVVVVVVD

Secondary structure (DSSP, 8-state):
----B-HHHHHHHHT--HHHHHHHHHHHHHTT---EE-TTS-EEB-HHHHHHHHHHHHHHHHSS--HHHHHHHHHHHHHHHHHHHHHTT-